Protein AF-X1S8J7-F1 (afdb_monomer)

Solvent-accessible surface area (backbone atoms only — not comparable to full-atom values): 4122 Å² total; per-residue (Å²): 139,93,78,90,80,74,83,74,73,76,65,77,79,76,86,60,79,47,62,43,82,38,62,43,89,84,81,59,52,74,47,75,44,64,67,72,52,94,58,76,61,47,65,46,87,51,74,90,67,60,46,73,40,40,47,59,76,67,73,106

Mean predicted aligned error: 10.96 Å

Sequence (60 aa):
EKFKANPETSAPAQDQPKIQKCKCGDCGIAFTVPIDKEWPTVTCPNTECGRVYTRKEVLG

pLDDT: mean 75.61, std 15.66, range [42.41, 89.75]

Organism: NCBI:txid412755

Radius of gyration: 17.44 Å; Cα contacts (8 Å, |Δi|>4): 66; chains: 1; bounding box: 30×21×57 Å

Nearest PDB structures (foldseek):
  9e7f-assembly1_BY  TM=5.938E-01  e=1.152E+00  Pyrobaculum calidifontis JCM 11548
  8r3m-assembly1_J  TM=4.064E-01  e=1.947E+00  Mycolicibacterium smegmatis MC2 155
  7pwf-assembly1_b  TM=5.578E-01  e=7.728E+00  Giardia lamblia ATCC 50803

Secondary structure (DSSP, 8-state):
-------------TT---EEEEE-TTT--EEEEESSS--SEEE-S-TTT-PEEEHHHHH-

Foldseek 3Di:
DDDDDDPPPPPPPPDDQDKAWFADPPPRDIDIDRPNDDDQWDFDPPPVVRDIGGPVRRVD

Structure (mmCIF, N/CA/C/O backbone):
data_AF-X1S8J7-F1
#
_entry.id   AF-X1S8J7-F1
#
loop_
_atom_site.group_PDB
_atom_site.id
_atom_site.type_symbol
_atom_site.label_atom_id
_atom_site.label_alt_id
_atom_site.label_comp_id
_atom_site.label_asym_id
_atom_site.label_entity_id
_atom_site.label_seq_id
_atom_site.pdbx_PDB_ins_code
_atom_site.Cartn_x
_atom_site.Cartn_y
_atom_site.Cartn_z
_atom_site.occupancy
_atom_site.B_iso_or_equiv
_atom_site.auth_seq_id
_atom_site.auth_comp_id
_atom_site.auth_asym_id
_atom_site.auth_atom_id
_atom_site.pdbx_PDB_model_num
ATOM 1 N N . GLU A 1 1 ? 12.165 6.644 -49.544 1.00 42.41 1 GLU A N 1
ATOM 2 C CA . GLU A 1 1 ? 11.834 5.418 -48.788 1.00 42.41 1 GLU A CA 1
ATOM 3 C C . GLU A 1 1 ? 11.542 5.734 -47.318 1.00 42.41 1 GLU A C 1
ATOM 5 O O . GLU A 1 1 ? 11.875 6.807 -46.8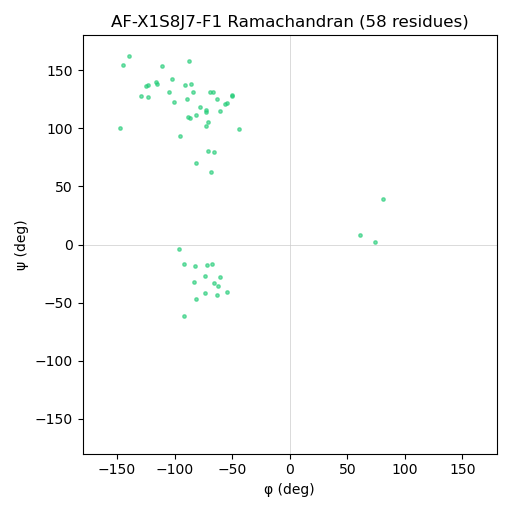35 1.00 42.41 1 GLU A O 1
ATOM 10 N N . LYS A 1 2 ? 10.844 4.821 -46.640 1.00 54.66 2 LYS A N 1
ATOM 11 C CA . LYS A 1 2 ? 10.248 4.917 -45.298 1.00 54.66 2 LYS A CA 1
ATOM 12 C C . LYS A 1 2 ? 11.251 4.483 -44.230 1.00 54.66 2 LYS A C 1
ATOM 14 O O . LYS A 1 2 ? 11.437 3.284 -44.115 1.00 54.66 2 LYS A O 1
ATOM 19 N N . PHE A 1 3 ? 11.773 5.386 -43.395 1.00 45.50 3 PHE A N 1
ATOM 20 C CA . PHE A 1 3 ? 12.347 5.018 -42.088 1.00 45.50 3 PHE A CA 1
ATOM 21 C C . PHE A 1 3 ? 12.122 6.134 -41.055 1.00 45.50 3 PHE A C 1
ATOM 23 O O . PHE A 1 3 ? 12.816 7.145 -41.031 1.00 45.50 3 PHE A O 1
ATOM 30 N N . LYS A 1 4 ? 11.100 5.937 -40.211 1.00 50.75 4 LYS A N 1
ATOM 31 C CA . LYS A 1 4 ? 10.878 6.674 -38.961 1.00 50.75 4 LYS A CA 1
ATOM 32 C C . LYS A 1 4 ? 11.926 6.190 -37.959 1.00 50.75 4 LYS A C 1
ATOM 34 O O . LYS A 1 4 ? 11.781 5.097 -37.420 1.00 50.75 4 LYS A O 1
ATOM 39 N N . ALA A 1 5 ? 12.980 6.966 -37.750 1.00 43.31 5 ALA A N 1
ATOM 40 C CA . ALA A 1 5 ? 13.906 6.749 -36.650 1.00 43.31 5 ALA A CA 1
ATOM 41 C C . ALA A 1 5 ? 13.478 7.656 -35.494 1.00 43.31 5 ALA A C 1
ATOM 43 O O . ALA A 1 5 ? 13.852 8.8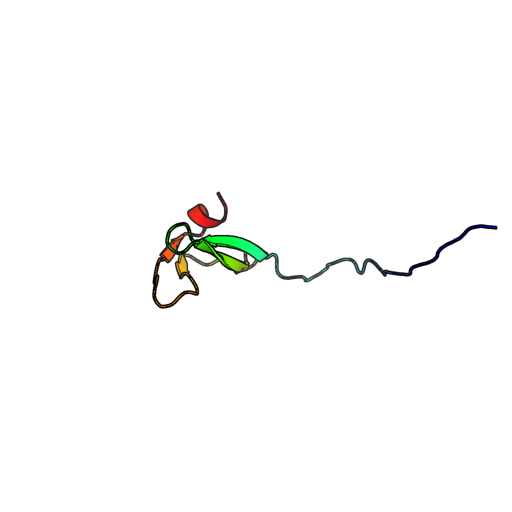24 -35.443 1.00 43.31 5 ALA A O 1
ATOM 44 N N . ASN A 1 6 ? 12.661 7.117 -34.590 1.00 53.44 6 ASN A N 1
ATOM 45 C CA . ASN A 1 6 ? 12.558 7.648 -33.238 1.00 53.44 6 ASN A CA 1
ATOM 46 C C . ASN A 1 6 ? 13.673 6.943 -32.454 1.00 53.44 6 ASN A C 1
ATOM 48 O O . ASN A 1 6 ? 13.554 5.737 -32.22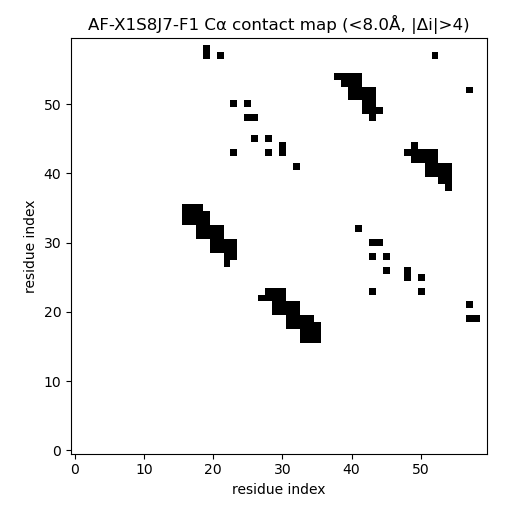9 1.00 53.44 6 ASN A O 1
ATOM 52 N N . PRO A 1 7 ? 14.764 7.606 -32.048 1.00 46.31 7 PRO A N 1
ATOM 53 C CA . PRO A 1 7 ? 15.638 7.042 -31.042 1.00 46.31 7 PRO A CA 1
ATOM 54 C C . PRO A 1 7 ? 15.004 7.330 -29.680 1.00 46.31 7 PRO A C 1
ATOM 56 O O . PRO A 1 7 ? 15.514 8.117 -28.889 1.00 46.31 7 PRO A O 1
ATOM 59 N N . GLU A 1 8 ? 13.882 6.673 -29.381 1.00 48.94 8 GLU A N 1
ATOM 60 C CA . GLU A 1 8 ? 13.614 6.323 -27.990 1.00 48.94 8 GLU A CA 1
ATOM 61 C C . GLU A 1 8 ? 14.614 5.221 -27.667 1.00 48.94 8 GLU A C 1
ATOM 63 O O . GLU A 1 8 ? 14.341 4.026 -27.782 1.00 48.94 8 GLU A O 1
ATOM 68 N N . THR A 1 9 ? 15.839 5.668 -27.376 1.00 45.72 9 THR A N 1
ATOM 69 C CA . THR A 1 9 ? 16.859 4.906 -26.678 1.00 45.72 9 THR A CA 1
ATOM 70 C C . THR A 1 9 ? 16.151 4.237 -25.514 1.00 45.72 9 THR A C 1
ATOM 72 O O . THR A 1 9 ? 15.870 4.845 -24.483 1.00 45.72 9 THR A O 1
ATOM 75 N N . SER A 1 10 ? 15.821 2.966 -25.717 1.00 54.78 10 SER A N 1
ATOM 76 C CA . SER A 1 10 ? 15.573 2.020 -24.651 1.00 54.78 10 SER A CA 1
ATOM 77 C C . SER A 1 10 ? 16.918 1.869 -23.961 1.00 54.78 10 SER A C 1
ATOM 79 O O . SER A 1 10 ? 17.684 0.952 -24.250 1.00 54.78 10 SER A O 1
ATOM 81 N N . ALA A 1 11 ? 17.257 2.845 -23.114 1.00 49.53 11 ALA A N 1
ATOM 82 C CA . ALA A 1 11 ? 18.267 2.639 -22.103 1.00 49.53 11 ALA A CA 1
ATOM 83 C C . ALA A 1 11 ? 17.859 1.338 -21.404 1.00 49.53 11 ALA A C 1
ATOM 85 O O . ALA A 1 11 ? 16.680 1.201 -21.047 1.00 49.53 11 ALA A O 1
ATOM 86 N N . PRO A 1 12 ? 18.753 0.347 -21.264 1.00 47.38 12 PRO A N 1
ATOM 87 C CA . PRO A 1 12 ? 18.426 -0.779 -20.415 1.00 47.38 12 PRO A CA 1
ATOM 88 C C . PRO A 1 12 ? 18.069 -0.152 -19.066 1.00 47.38 12 PRO A C 1
ATOM 90 O O . PRO A 1 12 ? 18.850 0.637 -18.539 1.00 47.38 12 PRO A O 1
ATOM 93 N N . ALA A 1 13 ? 16.857 -0.396 -18.566 1.00 59.41 13 ALA A N 1
ATOM 94 C CA . ALA A 1 13 ? 16.417 0.061 -17.252 1.00 59.41 13 ALA A CA 1
ATOM 95 C C . ALA A 1 13 ? 17.209 -0.705 -16.177 1.00 59.41 13 ALA A C 1
ATOM 97 O O . ALA A 1 13 ? 16.672 -1.519 -15.434 1.00 59.41 13 ALA A O 1
ATOM 98 N N . GLN A 1 14 ? 18.525 -0.52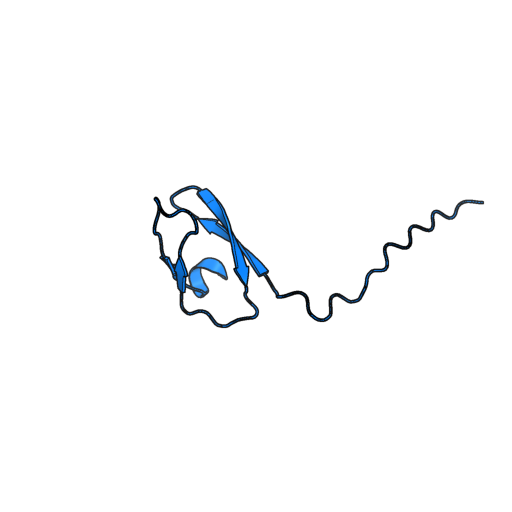5 -16.177 1.00 55.78 14 GLN A N 1
ATOM 99 C CA . GLN A 1 14 ? 19.445 -0.940 -15.144 1.00 55.78 14 GLN A CA 1
ATOM 100 C C . GLN A 1 14 ? 19.329 0.153 -14.090 1.00 55.78 14 GLN A C 1
ATOM 102 O O . GLN A 1 14 ? 19.675 1.296 -1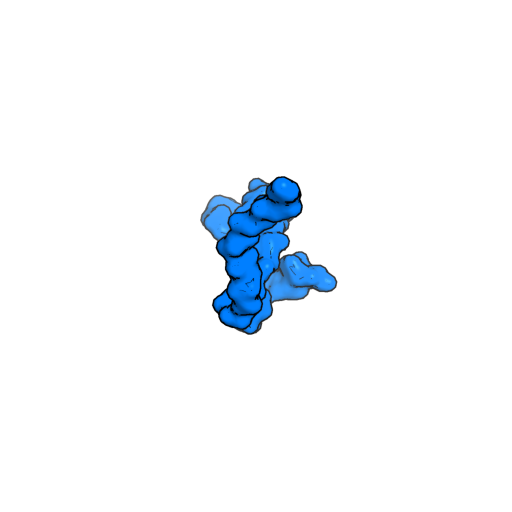4.359 1.00 55.78 14 GLN A O 1
ATOM 107 N N . ASP A 1 15 ? 18.762 -0.194 -12.938 1.00 58.19 15 ASP A N 1
ATOM 108 C CA . ASP A 1 15 ? 18.520 0.709 -11.806 1.00 58.19 15 ASP A CA 1
ATOM 109 C C . ASP A 1 15 ? 17.269 1.607 -11.895 1.00 58.19 15 ASP A C 1
ATOM 111 O O . ASP A 1 15 ? 17.272 2.756 -11.467 1.00 58.19 15 ASP A O 1
ATOM 115 N N . GLN A 1 16 ? 16.142 1.102 -12.414 1.00 61.69 16 GLN A N 1
ATOM 116 C CA . GLN A 1 16 ? 14.858 1.664 -11.973 1.00 61.69 16 GLN A CA 1
ATOM 117 C C . GLN A 1 16 ? 14.383 0.894 -10.741 1.00 61.69 16 GLN A C 1
ATOM 119 O O . GLN A 1 16 ? 14.275 -0.336 -10.820 1.00 61.69 16 GLN A O 1
ATOM 124 N N . PRO A 1 17 ? 14.090 1.575 -9.613 1.00 67.56 17 PRO A N 1
ATOM 125 C CA . PRO A 1 17 ? 13.576 0.911 -8.429 1.00 67.56 17 PRO A CA 1
ATOM 126 C C . PRO A 1 17 ? 12.318 0.163 -8.839 1.00 67.56 17 PRO A C 1
ATOM 128 O O . PRO A 1 17 ? 11.366 0.754 -9.357 1.00 67.56 17 PRO A O 1
ATOM 131 N N . LYS A 1 18 ? 12.322 -1.158 -8.650 1.00 80.81 18 LYS A N 1
ATOM 132 C CA . LYS A 1 18 ? 11.136 -1.955 -8.934 1.00 80.81 18 LYS A CA 1
ATOM 133 C C . LYS A 1 18 ? 10.028 -1.421 -8.029 1.00 80.81 18 LYS A C 1
ATOM 135 O O . LYS A 1 18 ? 10.138 -1.503 -6.807 1.00 80.81 18 LYS A O 1
ATOM 140 N N . ILE A 1 19 ? 8.990 -0.843 -8.621 1.00 85.56 19 ILE A N 1
ATOM 141 C CA . ILE A 1 19 ? 7.818 -0.326 -7.915 1.00 85.56 19 ILE A CA 1
ATOM 142 C C . ILE A 1 19 ? 6.583 -1.124 -8.320 1.00 85.56 19 ILE A C 1
ATOM 144 O O . ILE A 1 19 ? 6.383 -1.423 -9.495 1.00 85.56 19 ILE A O 1
ATOM 148 N N . GLN A 1 20 ? 5.733 -1.440 -7.350 1.00 85.00 20 GLN A N 1
ATOM 149 C CA . GLN A 1 20 ? 4.431 -2.049 -7.584 1.00 85.00 20 GLN A CA 1
ATOM 150 C C . GLN A 1 20 ? 3.350 -0.994 -7.398 1.00 85.00 20 GLN A C 1
ATOM 152 O O . GLN A 1 20 ? 3.332 -0.273 -6.400 1.00 85.00 20 GLN A O 1
ATOM 157 N N . LYS A 1 21 ? 2.432 -0.908 -8.361 1.00 86.44 21 LYS A N 1
ATOM 158 C CA . LYS A 1 21 ? 1.208 -0.117 -8.214 1.00 86.44 21 LYS A CA 1
ATOM 159 C C . LYS A 1 21 ? 0.232 -0.913 -7.354 1.00 86.44 21 LYS A C 1
ATOM 161 O O . LYS A 1 21 ? -0.177 -2.004 -7.741 1.00 86.44 21 LYS A O 1
ATOM 166 N N . CYS A 1 22 ? -0.124 -0.359 -6.207 1.00 86.19 22 CYS A N 1
ATOM 167 C CA . CYS A 1 22 ? -1.135 -0.874 -5.300 1.00 86.19 22 CYS A CA 1
ATOM 168 C C . CYS A 1 22 ? -2.344 0.066 -5.300 1.00 86.19 22 CYS A C 1
ATOM 170 O O . CYS A 1 22 ? -2.221 1.265 -5.555 1.00 86.19 22 CYS A O 1
ATOM 172 N N . LYS A 1 23 ? -3.525 -0.465 -5.000 1.00 88.69 23 LYS A N 1
ATOM 173 C CA . LYS A 1 23 ? -4.728 0.332 -4.781 1.00 88.69 23 LYS A CA 1
ATOM 174 C C . LYS A 1 23 ? -5.262 0.012 -3.398 1.00 88.69 23 LYS A C 1
ATOM 176 O O . LYS A 1 23 ? -5.492 -1.148 -3.077 1.00 88.69 23 LYS A O 1
ATOM 181 N N . CYS A 1 24 ? -5.471 1.047 -2.597 1.00 88.88 24 CYS A N 1
ATOM 182 C CA . CYS A 1 24 ? -6.076 0.910 -1.288 1.00 88.88 24 CYS A CA 1
ATOM 183 C C . CYS A 1 24 ? -7.508 0.377 -1.444 1.00 88.88 24 CYS A C 1
ATOM 185 O O . CYS A 1 24 ? -8.305 0.973 -2.168 1.00 88.88 24 CYS A O 1
ATOM 187 N N . GLY A 1 25 ? -7.838 -0.729 -0.777 1.00 85.06 25 GLY A N 1
ATOM 188 C CA . GLY A 1 25 ? -9.176 -1.329 -0.833 1.00 85.06 25 GLY A CA 1
ATOM 189 C C . GLY A 1 25 ? -10.248 -0.526 -0.090 1.00 85.06 25 GLY A C 1
ATOM 190 O O . GLY A 1 25 ? -11.429 -0.721 -0.339 1.00 85.06 25 GLY A O 1
ATOM 191 N N . ASP A 1 26 ? -9.833 0.377 0.800 1.00 86.38 26 ASP A N 1
ATOM 192 C CA . ASP A 1 26 ? -10.719 1.143 1.679 1.00 86.38 26 ASP A CA 1
ATOM 193 C C . ASP A 1 26 ? -11.134 2.482 1.061 1.00 86.38 26 ASP A C 1
ATOM 195 O O . ASP A 1 26 ? -12.296 2.710 0.750 1.00 86.38 26 ASP A O 1
ATOM 199 N N . CYS A 1 27 ? -10.149 3.346 0.795 1.00 88.56 27 CYS A N 1
ATOM 200 C CA . CYS A 1 27 ? -10.379 4.664 0.208 1.00 88.56 27 CYS A CA 1
ATOM 201 C C . CYS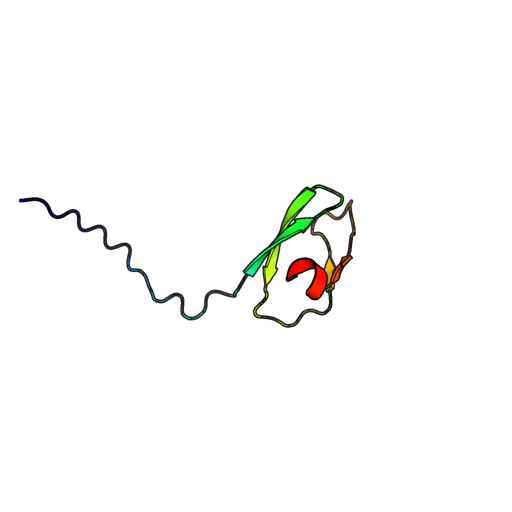 A 1 27 ? -10.188 4.693 -1.315 1.00 88.56 27 CYS A C 1
ATOM 203 O O . CYS A 1 27 ? -10.378 5.731 -1.941 1.00 88.56 27 CYS A O 1
ATOM 205 N N . GLY A 1 28 ? -9.769 3.584 -1.935 1.00 87.75 28 GLY A N 1
ATOM 206 C CA . GLY A 1 28 ? -9.613 3.495 -3.387 1.00 87.75 28 GLY A CA 1
ATOM 207 C C . GLY A 1 28 ? -8.400 4.231 -3.964 1.00 87.75 28 GLY A C 1
ATOM 208 O O . GLY A 1 28 ? -8.235 4.216 -5.185 1.00 87.75 28 GLY A O 1
ATOM 209 N N . ILE A 1 29 ? -7.550 4.854 -3.136 1.00 88.56 29 ILE A N 1
ATOM 210 C CA . ILE A 1 29 ? -6.377 5.593 -3.618 1.00 88.56 29 ILE A CA 1
ATOM 211 C C . ILE A 1 29 ? -5.363 4.640 -4.256 1.00 88.56 29 ILE A C 1
ATOM 213 O O . ILE A 1 29 ? -5.010 3.608 -3.684 1.00 88.56 29 ILE A O 1
ATOM 217 N N . ALA A 1 30 ? -4.892 4.983 -5.450 1.00 88.81 30 ALA A N 1
ATOM 218 C CA . ALA A 1 30 ? -3.784 4.285 -6.084 1.00 88.81 30 ALA A CA 1
ATOM 219 C C . ALA A 1 30 ? -2.462 4.850 -5.556 1.00 88.81 30 ALA A C 1
ATOM 221 O O . ALA A 1 30 ? -2.266 6.064 -5.528 1.00 88.81 30 ALA A O 1
ATOM 222 N N . PHE A 1 31 ? -1.553 3.972 -5.151 1.00 87.75 31 PHE A N 1
ATOM 223 C CA . PHE A 1 31 ? -0.232 4.335 -4.656 1.00 87.75 31 PHE A CA 1
ATOM 224 C C . PHE A 1 31 ? 0.827 3.376 -5.187 1.00 87.75 31 PHE A C 1
ATOM 226 O O . PHE A 1 31 ? 0.523 2.303 -5.702 1.00 87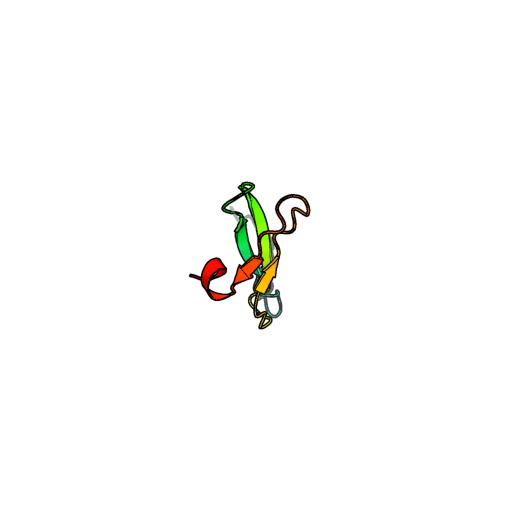.75 31 PHE A O 1
ATOM 233 N N . THR A 1 32 ? 2.088 3.783 -5.122 1.00 87.12 32 THR A N 1
ATOM 234 C CA . THR A 1 32 ? 3.207 2.952 -5.572 1.00 87.12 32 THR A CA 1
ATOM 235 C C . THR A 1 32 ? 4.097 2.619 -4.398 1.00 87.12 32 THR A C 1
ATOM 237 O O . THR A 1 32 ? 4.329 3.461 -3.532 1.00 87.12 32 THR A O 1
ATOM 240 N N . VAL A 1 33 ? 4.567 1.377 -4.359 1.00 86.00 33 VAL A N 1
ATOM 241 C CA . VAL A 1 33 ? 5.448 0.893 -3.299 1.00 86.00 33 VAL A CA 1
ATOM 242 C C . VAL A 1 33 ? 6.716 0.311 -3.903 1.00 86.00 33 VAL A C 1
ATOM 244 O O . VAL A 1 33 ? 6.631 -0.414 -4.895 1.00 86.00 33 VAL A O 1
ATOM 247 N N . PRO A 1 34 ? 7.897 0.609 -3.345 1.00 84.38 34 PRO A N 1
ATOM 248 C CA . PRO A 1 34 ? 9.148 0.048 -3.835 1.00 84.38 34 PRO A CA 1
ATOM 249 C C . PRO A 1 34 ? 9.237 -1.426 -3.443 1.00 84.38 34 PRO A C 1
ATOM 251 O O . PRO A 1 34 ? 9.341 -1.736 -2.268 1.00 84.38 34 PRO A O 1
ATOM 254 N N . ILE A 1 35 ? 9.212 -2.354 -4.395 1.00 79.94 35 ILE A N 1
ATOM 255 C CA . ILE A 1 35 ? 9.387 -3.795 -4.125 1.00 79.94 35 ILE A CA 1
ATOM 256 C C . ILE A 1 35 ? 10.849 -4.202 -3.997 1.00 79.94 35 ILE A C 1
ATOM 258 O O . ILE A 1 35 ? 11.137 -5.271 -3.457 1.00 79.94 35 ILE A O 1
ATOM 262 N N . ASP A 1 36 ? 11.740 -3.349 -4.503 1.00 80.19 36 ASP A N 1
ATOM 263 C CA . ASP A 1 36 ? 13.188 -3.519 -4.426 1.00 80.19 36 ASP A CA 1
ATOM 264 C C . ASP A 1 36 ? 13.687 -3.524 -2.974 1.00 80.19 36 ASP A C 1
ATOM 266 O O . ASP A 1 36 ? 14.547 -4.316 -2.598 1.00 80.19 36 ASP A O 1
ATOM 270 N N . LYS A 1 37 ? 13.057 -2.712 -2.118 1.00 75.81 37 LYS A N 1
ATOM 271 C CA . LYS A 1 37 ? 13.342 -2.681 -0.687 1.00 75.81 37 LYS A CA 1
ATOM 272 C C . LYS A 1 37 ? 12.440 -3.662 0.052 1.00 75.81 37 LYS A C 1
ATOM 274 O O . LYS A 1 37 ? 11.238 -3.724 -0.193 1.00 75.81 37 LYS A O 1
ATOM 279 N N . GLU A 1 38 ? 13.003 -4.401 0.999 1.00 77.62 38 GLU A N 1
ATOM 280 C CA . GLU A 1 38 ? 12.198 -5.158 1.948 1.00 77.62 38 GLU A CA 1
ATOM 281 C C . GLU A 1 38 ? 11.554 -4.200 2.952 1.00 77.62 38 GLU A C 1
ATOM 283 O O . GLU A 1 38 ? 12.234 -3.514 3.715 1.00 77.62 38 GLU A O 1
ATOM 288 N N . TRP A 1 39 ? 10.228 -4.132 2.922 1.00 81.06 39 TRP A N 1
ATOM 289 C CA . TRP A 1 39 ? 9.417 -3.415 3.897 1.00 81.06 39 TRP A CA 1
ATOM 290 C C . TRP A 1 39 ? 8.420 -4.397 4.523 1.00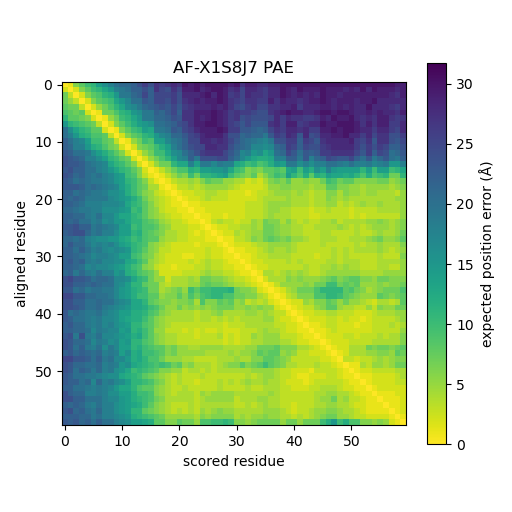 81.06 39 TRP A C 1
ATOM 292 O O . TRP A 1 39 ? 7.841 -5.215 3.807 1.00 81.06 39 TRP A O 1
ATOM 302 N N . PRO A 1 40 ? 8.218 -4.355 5.851 1.00 80.12 40 PRO A N 1
ATOM 303 C CA . PRO A 1 40 ? 7.289 -5.259 6.526 1.00 80.12 40 PRO A CA 1
ATOM 304 C C . PRO A 1 40 ? 5.831 -4.874 6.244 1.00 80.12 40 PRO A C 1
ATOM 306 O O . PRO A 1 40 ? 4.985 -5.727 5.962 1.00 80.12 40 PRO A O 1
ATOM 309 N N . THR A 1 41 ? 5.550 -3.573 6.270 1.00 87.88 41 THR A N 1
ATOM 310 C CA . THR A 1 41 ? 4.230 -2.988 6.057 1.00 87.88 41 THR A CA 1
ATOM 311 C C . THR A 1 41 ? 4.344 -1.662 5.315 1.00 87.88 41 THR A C 1
ATOM 313 O O . THR A 1 41 ? 5.376 -0.992 5.360 1.00 87.88 41 THR A O 1
ATOM 316 N N . VAL A 1 42 ? 3.279 -1.287 4.617 1.00 87.75 42 VAL A N 1
ATOM 317 C CA . VAL A 1 42 ? 3.127 -0.000 3.952 1.00 87.75 42 VAL A CA 1
ATOM 318 C C . VAL A 1 42 ? 1.805 0.619 4.358 1.00 87.75 42 VAL A C 1
ATOM 320 O O . VAL A 1 42 ? 0.749 -0.002 4.270 1.00 87.75 42 VAL A O 1
ATOM 323 N N . THR A 1 43 ? 1.858 1.858 4.816 1.00 89.25 43 THR A N 1
ATOM 324 C CA . THR A 1 43 ? 0.653 2.600 5.169 1.00 89.25 43 THR A CA 1
ATOM 325 C C . THR A 1 43 ? 0.098 3.278 3.926 1.00 89.25 43 THR A C 1
ATOM 327 O O . THR A 1 43 ? 0.845 3.830 3.116 1.00 89.25 43 THR A O 1
ATOM 330 N N . CYS A 1 44 ? -1.223 3.240 3.780 1.00 88.38 44 CYS A N 1
ATOM 331 C CA . CYS A 1 44 ? -1.946 4.006 2.783 1.00 88.38 44 CYS A CA 1
ATOM 332 C C . CYS A 1 44 ? -1.505 5.480 2.851 1.00 88.38 44 CYS A C 1
ATOM 334 O O . CYS A 1 44 ? -1.562 6.065 3.933 1.00 88.38 44 CYS A O 1
ATOM 336 N N . PRO A 1 45 ? -1.111 6.110 1.729 1.00 86.56 45 PRO A N 1
ATOM 337 C CA . PRO A 1 45 ? -0.683 7.511 1.741 1.00 86.56 45 PRO A CA 1
ATOM 338 C C . PRO A 1 45 ? -1.831 8.475 2.052 1.00 86.56 45 PRO A C 1
ATOM 340 O O . PRO A 1 45 ? -1.588 9.624 2.402 1.00 86.56 45 PRO A O 1
ATOM 343 N N . ASN A 1 46 ? -3.081 8.017 1.932 1.00 87.69 46 ASN A N 1
ATOM 344 C CA . ASN A 1 46 ? -4.216 8.760 2.450 1.00 87.69 46 ASN A CA 1
ATOM 345 C C . ASN A 1 46 ? -4.208 8.707 3.989 1.00 87.69 46 ASN A C 1
ATOM 347 O O . ASN A 1 46 ? -4.554 7.678 4.579 1.00 87.69 46 ASN A O 1
ATOM 351 N N . THR A 1 47 ? -3.836 9.826 4.613 1.00 84.12 47 THR A N 1
ATOM 352 C CA . THR A 1 47 ? -3.770 9.999 6.071 1.00 84.12 47 THR A CA 1
ATOM 353 C C . THR A 1 47 ? -5.117 9.804 6.755 1.00 84.12 47 THR A C 1
ATOM 355 O O . THR A 1 47 ? -5.143 9.364 7.899 1.00 84.12 47 THR A O 1
ATOM 358 N N . GLU A 1 48 ? -6.2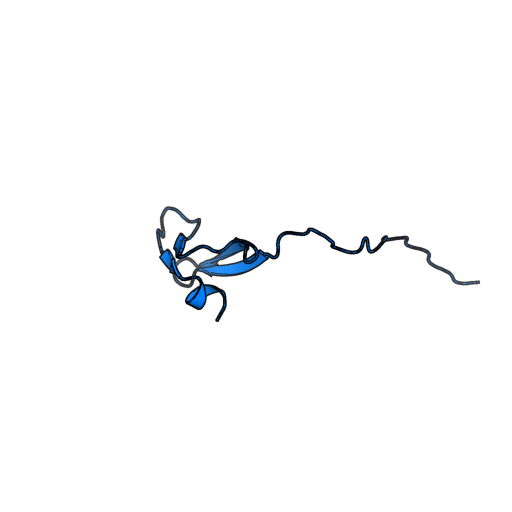26 10.077 6.064 1.00 88.19 48 GLU A N 1
ATOM 359 C CA . GLU A 1 48 ? -7.576 9.861 6.601 1.00 88.19 48 GLU A CA 1
ATOM 360 C C . GLU A 1 48 ? -7.949 8.375 6.645 1.00 88.19 48 GLU A C 1
ATOM 362 O O . GLU A 1 48 ? -8.743 7.953 7.478 1.00 88.19 48 GLU A O 1
ATOM 367 N N . CYS A 1 49 ? -7.355 7.566 5.765 1.00 89.06 49 CYS A N 1
ATOM 368 C CA . CYS A 1 49 ? -7.579 6.126 5.735 1.00 89.06 49 CYS A CA 1
ATOM 369 C C . CYS A 1 49 ? -6.723 5.406 6.783 1.00 89.06 49 CYS A C 1
ATOM 371 O O . CYS A 1 49 ? -7.212 4.518 7.475 1.00 89.06 49 CYS A O 1
ATOM 373 N N . GLY A 1 50 ? -5.428 5.741 6.871 1.00 85.06 50 GLY A N 1
ATOM 374 C CA . GLY A 1 50 ? -4.505 5.154 7.856 1.00 85.06 50 GLY A CA 1
ATOM 375 C C . GLY A 1 50 ? -4.308 3.634 7.747 1.00 85.06 50 GLY A C 1
ATOM 376 O O . GLY A 1 50 ? -3.673 3.028 8.608 1.00 85.06 50 GLY A O 1
ATOM 377 N N . ARG A 1 51 ? -4.843 2.995 6.698 1.00 88.31 51 ARG A N 1
ATOM 378 C CA . ARG A 1 51 ? -4.822 1.540 6.541 1.00 88.31 51 ARG A CA 1
ATOM 379 C C . ARG A 1 51 ? -3.410 1.040 6.283 1.00 88.31 51 ARG A C 1
ATOM 381 O O . ARG A 1 51 ? -2.711 1.556 5.413 1.00 88.31 51 ARG A O 1
ATOM 388 N N . VAL A 1 52 ? -3.010 0.017 7.025 1.00 89.75 52 VAL A N 1
ATOM 389 C CA . VAL A 1 52 ? -1.692 -0.604 6.914 1.00 89.75 52 VAL A CA 1
ATOM 390 C C . VAL A 1 52 ? -1.818 -1.882 6.095 1.00 89.75 52 VAL A C 1
ATOM 392 O O . VAL A 1 52 ? -2.581 -2.773 6.454 1.00 89.75 52 VAL A O 1
ATOM 395 N N . TYR A 1 53 ? -1.058 -1.962 5.011 1.00 86.38 53 TYR A N 1
ATOM 396 C CA . TYR A 1 53 ? -0.951 -3.124 4.140 1.00 86.38 53 TYR A CA 1
ATOM 397 C C . TYR A 1 53 ? 0.337 -3.878 4.438 1.00 86.38 53 TYR A C 1
ATOM 399 O O . TYR A 1 53 ? 1.382 -3.278 4.684 1.00 86.38 53 TYR A O 1
ATOM 407 N N . THR A 1 54 ? 0.298 -5.203 4.386 1.00 87.69 54 THR A N 1
ATOM 408 C CA . THR A 1 54 ? 1.521 -6.013 4.474 1.00 87.69 54 THR A CA 1
ATOM 409 C C . THR A 1 54 ? 2.133 -6.208 3.092 1.00 87.69 54 THR A C 1
ATOM 411 O O . THR A 1 54 ? 1.439 -6.135 2.078 1.00 87.69 54 THR A O 1
ATOM 414 N N . ARG A 1 55 ? 3.436 -6.511 3.029 1.00 83.44 55 ARG A N 1
ATOM 415 C CA . ARG A 1 55 ? 4.110 -6.798 1.751 1.00 83.44 55 ARG A CA 1
ATOM 416 C C . ARG A 1 55 ? 3.429 -7.899 0.947 1.00 83.44 55 ARG A C 1
ATOM 418 O O . ARG A 1 55 ? 3.259 -7.741 -0.254 1.00 83.44 55 ARG A O 1
ATOM 425 N N . LYS A 1 56 ? 2.982 -8.967 1.609 1.00 83.62 56 LYS A N 1
ATOM 426 C CA . LYS A 1 56 ? 2.223 -10.052 0.969 1.00 83.62 56 LYS A CA 1
ATOM 427 C C . LYS A 1 56 ? 0.891 -9.566 0.402 1.00 83.62 56 LYS A C 1
ATOM 429 O O . LYS A 1 56 ? 0.556 -9.884 -0.721 1.00 83.62 56 LYS A O 1
ATOM 434 N N . GLU A 1 57 ? 0.153 -8.741 1.135 1.00 83.56 57 GLU A N 1
ATOM 435 C CA . GLU A 1 57 ? -1.151 -8.254 0.670 1.00 83.56 57 GLU A CA 1
ATOM 436 C C . GLU A 1 57 ? -1.046 -7.355 -0.572 1.00 83.56 57 GLU A C 1
ATOM 438 O O . GLU A 1 57 ? -1.917 -7.373 -1.436 1.00 83.56 57 GLU A O 1
ATOM 443 N N . VAL A 1 58 ? 0.044 -6.593 -0.690 1.00 80.94 58 VAL A N 1
ATOM 444 C CA . VAL A 1 58 ? 0.283 -5.720 -1.848 1.00 80.94 58 VAL A CA 1
ATOM 445 C C . VAL A 1 58 ? 0.892 -6.459 -3.039 1.00 80.94 58 VAL A C 1
ATOM 447 O O . VAL A 1 58 ? 0.652 -6.061 -4.180 1.00 80.94 58 VAL A O 1
ATOM 450 N N . LEU A 1 59 ? 1.710 -7.486 -2.793 1.00 78.31 59 LEU A N 1
ATOM 451 C CA . LEU A 1 59 ? 2.387 -8.250 -3.847 1.00 78.31 59 LEU A CA 1
ATOM 452 C C . LEU A 1 59 ? 1.603 -9.478 -4.326 1.00 78.31 59 LEU A C 1
ATOM 454 O O . LEU A 1 59 ? 1.898 -9.957 -5.420 1.00 78.31 59 LEU A O 1
ATOM 458 N N . GLY A 1 60 ? 0.605 -9.933 -3.562 1.00 68.81 60 GLY A N 1
ATOM 459 C CA . GLY A 1 60 ? -0.100 -11.198 -3.790 1.00 68.81 60 GLY A CA 1
ATOM 460 C C . GLY A 1 60 ? 0.738 -12.408 -3.398 1.00 68.81 60 GLY A C 1
ATOM 461 O O . GLY A 1 60 ? 0.541 -13.454 -4.051 1.00 68.81 60 GLY A O 1
#